Protein AF-A0A3S0F179-F1 (afdb_monomer_lite)

Foldseek 3Di:
DVLLVVLQCQLAPADDPPGGPHGPLVNLCVQLVVCVVPVVRNVVSPLSSLVSVLSNLLSVLLVQLVVCVVVVNNVSSVVSLVVSVVSLVVNVVPDPDDPSNVSSVVSSVVSVVVNVVVVVVD

pLDDT: mean 78.8, std 13.86, range [43.5, 95.81]

Structure (mmCIF, N/CA/C/O backbone):
data_AF-A0A3S0F179-F1
#
_entry.id   AF-A0A3S0F179-F1
#
loop_
_atom_site.group_PDB
_atom_site.id
_atom_site.type_symbol
_atom_site.label_atom_id
_atom_site.label_alt_id
_atom_site.label_comp_id
_atom_site.label_asym_id
_atom_site.label_entity_id
_atom_site.label_seq_id
_atom_site.pdbx_PDB_ins_code
_atom_site.Cartn_x
_atom_site.Cartn_y
_atom_site.Cartn_z
_atom_site.occupancy
_atom_site.B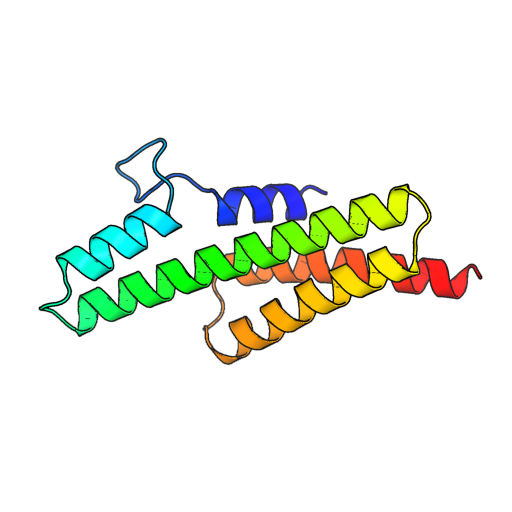_iso_or_equiv
_atom_site.auth_seq_id
_atom_site.auth_comp_id
_atom_site.auth_asym_id
_atom_site.auth_atom_id
_atom_site.pdbx_PDB_model_num
ATOM 1 N N . MET A 1 1 ? 2.968 -2.615 14.155 1.00 66.12 1 MET A N 1
ATOM 2 C CA . MET A 1 1 ? 3.712 -1.399 13.716 1.00 66.12 1 MET A CA 1
ATOM 3 C C . MET A 1 1 ? 4.975 -1.722 12.921 1.00 66.12 1 MET A C 1
ATOM 5 O O . MET A 1 1 ? 5.183 -1.069 11.909 1.00 66.12 1 MET A O 1
ATOM 9 N N . GLN A 1 2 ? 5.784 -2.718 13.311 1.00 77.62 2 GLN A N 1
ATOM 10 C CA . GLN A 1 2 ? 6.991 -3.110 12.561 1.00 77.62 2 GLN A CA 1
ATOM 11 C C . GLN A 1 2 ? 6.695 -3.471 11.090 1.00 77.62 2 GLN A C 1
ATOM 13 O O . GLN A 1 2 ? 7.387 -2.989 10.203 1.00 77.62 2 GLN A O 1
ATOM 18 N N . ASN A 1 3 ? 5.601 -4.194 10.817 1.00 75.12 3 ASN A N 1
ATOM 19 C CA . ASN A 1 3 ? 5.168 -4.523 9.448 1.00 75.12 3 ASN A CA 1
ATOM 20 C C . ASN A 1 3 ? 4.787 -3.288 8.618 1.00 75.12 3 ASN A C 1
ATOM 22 O O . ASN A 1 3 ? 5.080 -3.231 7.432 1.00 75.12 3 ASN A O 1
ATOM 26 N N . LEU A 1 4 ? 4.182 -2.267 9.239 1.00 74.25 4 LEU A N 1
ATOM 27 C CA . LEU A 1 4 ? 3.851 -1.016 8.552 1.00 74.25 4 LEU A CA 1
ATOM 28 C C . LEU A 1 4 ? 5.114 -0.218 8.225 1.00 74.25 4 LEU A C 1
ATOM 30 O O . LEU A 1 4 ? 5.227 0.318 7.134 1.00 74.25 4 LEU A O 1
ATOM 34 N N . GLN A 1 5 ? 6.080 -0.167 9.143 1.00 74.88 5 GLN A N 1
ATOM 35 C CA . GLN A 1 5 ? 7.380 0.449 8.869 1.00 74.88 5 GLN A CA 1
ATOM 36 C C . GLN A 1 5 ? 8.123 -0.286 7.754 1.00 74.88 5 GLN A C 1
ATOM 38 O O . GLN A 1 5 ? 8.708 0.358 6.893 1.00 74.88 5 GLN A O 1
ATOM 43 N N . GLN A 1 6 ? 8.061 -1.618 7.743 1.00 70.44 6 GLN A N 1
ATOM 44 C CA . GLN A 1 6 ? 8.618 -2.436 6.671 1.00 70.44 6 GLN A CA 1
ATOM 45 C C . GLN A 1 6 ? 7.900 -2.213 5.342 1.00 70.44 6 GLN A C 1
ATOM 47 O O . GLN A 1 6 ? 8.583 -2.100 4.339 1.00 70.44 6 GLN A O 1
ATOM 52 N N . LEU A 1 7 ? 6.571 -2.076 5.330 1.00 69.06 7 LEU A N 1
ATOM 53 C CA . LEU A 1 7 ? 5.801 -1.779 4.123 1.00 69.06 7 LEU A CA 1
ATOM 54 C C . LEU A 1 7 ? 6.100 -0.374 3.586 1.00 69.06 7 LEU A C 1
ATOM 56 O O . LEU A 1 7 ? 6.303 -0.203 2.389 1.00 69.06 7 LEU A O 1
ATOM 60 N N . ILE A 1 8 ? 6.175 0.628 4.469 1.00 67.38 8 ILE A N 1
ATOM 61 C CA . ILE A 1 8 ? 6.605 1.986 4.111 1.00 67.38 8 ILE A CA 1
ATOM 62 C C . ILE A 1 8 ? 8.013 1.926 3.525 1.00 67.38 8 ILE A C 1
ATOM 64 O O . ILE A 1 8 ? 8.243 2.468 2.450 1.00 67.38 8 ILE A O 1
ATOM 68 N N . ALA A 1 9 ? 8.935 1.232 4.197 1.00 66.25 9 ALA A N 1
ATOM 69 C CA . ALA A 1 9 ? 10.292 1.048 3.712 1.00 66.25 9 ALA A CA 1
ATOM 70 C C . ALA A 1 9 ? 10.312 0.287 2.387 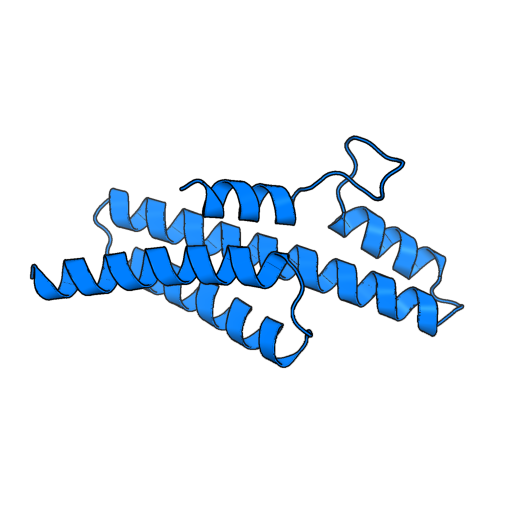1.00 66.25 9 ALA A C 1
ATOM 72 O O . ALA A 1 9 ? 11.047 0.688 1.514 1.00 66.25 9 ALA A O 1
ATOM 73 N N . ALA A 1 10 ? 9.503 -0.746 2.175 1.00 60.81 10 ALA A N 1
ATOM 74 C CA . ALA A 1 10 ? 9.470 -1.503 0.927 1.00 60.81 10 ALA A CA 1
ATOM 75 C C . ALA A 1 10 ? 8.870 -0.696 -0.232 1.00 60.81 10 ALA A C 1
ATOM 77 O O . ALA A 1 10 ? 9.371 -0.784 -1.349 1.00 60.81 10 ALA A O 1
ATOM 78 N N . GLY A 1 11 ? 7.881 0.158 0.045 1.00 55.12 11 GLY A N 1
ATOM 79 C CA . GLY A 1 11 ? 7.420 1.174 -0.896 1.00 55.12 11 GLY A CA 1
ATOM 80 C C . GLY A 1 11 ? 8.510 2.204 -1.211 1.00 55.12 11 GLY A C 1
ATOM 81 O O . GLY A 1 11 ? 8.610 2.637 -2.351 1.00 55.12 11 GLY A O 1
ATOM 82 N N . PHE A 1 12 ? 9.352 2.574 -0.241 1.00 55.62 12 PHE A N 1
ATOM 83 C CA . PHE A 1 12 ? 10.404 3.595 -0.377 1.00 55.62 12 PHE A CA 1
ATOM 84 C C . PHE A 1 12 ? 11.816 3.065 -0.674 1.00 55.62 12 PHE A C 1
ATOM 86 O O . PHE A 1 12 ? 12.730 3.873 -0.838 1.00 55.62 12 PHE A O 1
ATOM 93 N N . ASN A 1 13 ? 12.044 1.750 -0.674 1.00 52.34 13 ASN A N 1
ATOM 94 C CA . ASN A 1 13 ? 13.393 1.234 -0.457 1.00 52.34 13 ASN A CA 1
ATOM 95 C C . ASN A 1 13 ? 14.263 1.608 -1.645 1.00 52.34 13 ASN A C 1
ATOM 97 O O . ASN A 1 13 ? 13.862 1.442 -2.792 1.00 52.34 13 ASN A O 1
ATOM 101 N N . ARG A 1 14 ? 15.419 2.174 -1.291 1.00 50.84 14 ARG A N 1
ATOM 102 C CA . ARG A 1 14 ? 16.434 2.792 -2.143 1.00 50.84 14 ARG A CA 1
ATOM 103 C C . ARG A 1 14 ? 16.604 2.032 -3.459 1.00 50.84 14 ARG A C 1
ATOM 105 O O . ARG A 1 14 ? 16.516 0.803 -3.452 1.00 50.84 14 ARG A O 1
ATOM 112 N N . GLY A 1 15 ? 16.807 2.805 -4.526 1.00 49.50 15 GLY A N 1
ATOM 113 C CA . GLY A 1 15 ? 16.878 2.452 -5.943 1.00 49.50 15 GLY A CA 1
ATOM 114 C C . GLY A 1 15 ? 17.672 1.187 -6.228 1.00 49.50 15 GLY A C 1
ATOM 115 O O . GLY A 1 15 ? 18.297 0.620 -5.335 1.00 49.50 15 GLY A O 1
ATOM 116 N N . HIS A 1 16 ? 17.612 0.725 -7.479 1.00 50.38 16 HIS A N 1
ATOM 117 C CA . HIS A 1 16 ? 18.340 -0.467 -7.929 1.00 50.38 16 HIS A CA 1
ATOM 118 C C . HIS A 1 16 ? 19.747 -0.496 -7.325 1.00 50.38 16 HIS A C 1
ATOM 120 O O . HIS A 1 16 ? 20.353 0.573 -7.247 1.00 50.38 16 HIS A O 1
ATOM 126 N N . ASP A 1 17 ? 20.194 -1.682 -6.892 1.00 52.97 17 ASP A N 1
ATOM 127 C CA . ASP A 1 17 ? 21.246 -1.976 -5.894 1.00 52.97 17 ASP A CA 1
ATOM 128 C C . ASP A 1 17 ? 22.537 -1.111 -5.920 1.00 52.97 17 ASP A C 1
ATOM 130 O O . ASP A 1 17 ? 23.257 -1.059 -4.924 1.00 52.97 17 ASP A O 1
ATOM 134 N N . ASP A 1 18 ? 22.766 -0.349 -6.990 1.00 51.72 18 ASP A N 1
ATOM 135 C CA . ASP A 1 18 ? 23.883 0.566 -7.232 1.00 51.72 18 ASP A CA 1
ATOM 136 C C . ASP A 1 18 ? 23.597 2.069 -6.989 1.00 51.72 18 ASP A C 1
ATOM 138 O O . ASP A 1 18 ? 24.506 2.890 -7.113 1.00 51.72 18 ASP A O 1
ATOM 142 N N . THR A 1 19 ? 22.373 2.483 -6.625 1.00 52.28 19 THR A N 1
ATOM 143 C CA . THR A 1 19 ? 22.035 3.912 -6.392 1.00 52.28 19 THR A CA 1
ATOM 144 C C . THR A 1 19 ? 21.423 4.179 -5.011 1.00 52.28 19 THR A C 1
ATOM 146 O O . THR A 1 19 ? 20.208 4.369 -4.856 1.00 52.28 19 THR A O 1
ATOM 149 N N . PRO A 1 20 ? 22.260 4.251 -3.957 1.00 43.75 20 PRO A N 1
ATOM 150 C CA . PRO A 1 20 ? 21.815 4.645 -2.628 1.00 43.75 20 PRO A CA 1
ATOM 151 C C . PRO A 1 20 ? 21.137 6.023 -2.662 1.00 43.75 20 PRO A C 1
ATOM 153 O O . PRO A 1 20 ? 21.773 7.035 -2.931 1.00 43.75 20 PRO A O 1
ATOM 156 N N . GLY A 1 21 ? 19.837 6.063 -2.358 1.00 52.69 21 GLY A N 1
ATOM 157 C CA . GLY A 1 21 ? 19.063 7.308 -2.268 1.00 52.69 21 GLY A CA 1
ATOM 158 C C . GLY A 1 21 ? 18.107 7.577 -3.431 1.00 52.69 21 GLY A C 1
ATOM 159 O O . GLY A 1 21 ? 17.312 8.506 -3.319 1.00 52.69 21 GLY A O 1
ATOM 160 N N . MET A 1 22 ? 18.119 6.766 -4.494 1.00 60.31 22 MET A N 1
ATOM 161 C CA . MET A 1 22 ? 17.088 6.835 -5.535 1.00 60.31 22 MET A CA 1
ATOM 162 C C . MET A 1 22 ? 15.811 6.111 -5.113 1.00 60.31 22 MET A C 1
ATOM 164 O O . MET A 1 22 ? 15.809 5.273 -4.219 1.00 60.31 22 MET A O 1
ATOM 168 N N . ASP A 1 23 ? 14.701 6.467 -5.732 1.00 73.75 23 ASP A N 1
ATOM 169 C CA . ASP A 1 23 ? 13.387 5.903 -5.469 1.00 73.75 23 ASP A CA 1
ATOM 170 C C . ASP A 1 23 ? 13.153 4.728 -6.438 1.00 73.75 23 ASP A C 1
ATOM 172 O O . ASP A 1 23 ? 13.176 4.939 -7.646 1.00 73.75 23 ASP A O 1
ATOM 176 N N . ARG A 1 24 ? 12.943 3.492 -5.948 1.00 72.56 24 ARG A N 1
ATOM 177 C CA . ARG A 1 24 ? 12.764 2.304 -6.818 1.00 72.56 24 ARG A CA 1
ATOM 178 C C . ARG A 1 24 ? 11.615 2.428 -7.813 1.00 72.56 24 ARG A C 1
ATOM 180 O O . ARG A 1 24 ? 11.734 1.897 -8.911 1.00 72.56 24 ARG A O 1
ATOM 187 N N . THR A 1 25 ? 10.538 3.128 -7.460 1.00 77.56 25 THR A N 1
ATOM 188 C CA . THR A 1 25 ? 9.453 3.411 -8.403 1.00 77.56 25 THR A CA 1
ATOM 189 C C . THR A 1 25 ? 9.957 4.294 -9.536 1.00 77.56 25 THR A C 1
ATOM 191 O O . THR A 1 25 ? 9.738 3.972 -10.699 1.00 77.56 25 THR A O 1
ATOM 194 N N . VAL A 1 26 ? 10.651 5.387 -9.206 1.00 78.38 26 VAL A N 1
ATOM 195 C CA . VAL A 1 26 ? 11.198 6.320 -10.204 1.00 78.38 26 VAL A CA 1
ATOM 196 C C . VAL A 1 26 ? 12.231 5.623 -11.081 1.00 78.38 26 VAL A C 1
ATOM 198 O O . VAL A 1 26 ? 12.116 5.681 -12.299 1.00 78.38 26 VAL A O 1
ATOM 201 N N . SER A 1 27 ? 13.172 4.889 -10.484 1.00 80.44 27 SER A N 1
ATOM 202 C CA . SER A 1 27 ? 14.172 4.135 -11.239 1.00 80.44 27 SER A CA 1
ATOM 203 C C . SER A 1 27 ? 13.511 3.122 -12.171 1.00 80.44 27 SER A C 1
ATOM 205 O O . SER A 1 27 ? 13.826 3.097 -13.353 1.00 80.44 27 SER A O 1
ATOM 207 N N . ALA A 1 28 ? 12.562 2.315 -11.690 1.00 81.75 28 ALA A N 1
ATOM 208 C CA . ALA A 1 28 ? 11.872 1.342 -12.535 1.00 81.75 28 ALA A CA 1
ATOM 209 C C . ALA A 1 28 ? 11.155 2.015 -13.725 1.00 81.75 28 ALA A C 1
ATOM 211 O O . ALA A 1 28 ? 11.251 1.537 -14.852 1.00 81.75 28 ALA A O 1
ATOM 212 N N . LEU A 1 29 ? 10.535 3.184 -13.526 1.00 84.50 29 LEU A N 1
ATOM 213 C CA . LEU A 1 29 ? 9.945 3.962 -14.624 1.00 84.50 29 LEU A CA 1
ATOM 214 C C . LEU A 1 29 ? 10.993 4.493 -15.615 1.00 84.50 29 LEU A C 1
ATOM 216 O O . LEU A 1 29 ? 10.785 4.406 -16.825 1.00 84.50 29 LEU A O 1
ATOM 220 N N . GLU A 1 30 ? 12.117 5.025 -15.129 1.00 85.44 30 GLU A N 1
ATOM 221 C CA . GLU A 1 30 ? 13.221 5.504 -15.971 1.00 85.44 30 GLU A CA 1
ATOM 222 C C . GLU A 1 30 ? 13.805 4.370 -16.824 1.00 85.44 30 GLU A C 1
ATOM 224 O O . GLU A 1 30 ? 14.004 4.538 -18.028 1.00 85.44 30 GLU A O 1
ATOM 229 N N . TRP A 1 31 ? 14.010 3.192 -16.228 1.00 86.50 31 TRP A N 1
ATOM 230 C CA . TRP A 1 31 ? 14.487 1.998 -16.924 1.00 86.50 31 TRP A CA 1
ATOM 231 C C . TRP A 1 31 ? 13.467 1.468 -17.934 1.00 86.50 31 TRP A C 1
ATOM 233 O O . TRP A 1 31 ? 13.854 1.108 -19.049 1.00 86.50 31 TRP A O 1
ATOM 243 N N . ALA A 1 32 ? 12.175 1.469 -17.596 1.00 87.75 32 ALA A N 1
ATOM 244 C CA . ALA A 1 32 ? 11.115 1.108 -18.533 1.00 87.75 32 ALA A CA 1
ATOM 245 C C . ALA A 1 32 ? 11.114 2.036 -19.758 1.00 87.75 32 ALA A C 1
ATOM 247 O O . ALA A 1 32 ? 11.082 1.568 -20.897 1.00 87.75 32 ALA A O 1
ATOM 248 N N . PHE A 1 33 ? 11.225 3.349 -19.534 1.00 87.56 33 PHE A N 1
ATOM 249 C CA . PHE A 1 33 ? 11.265 4.345 -20.604 1.00 87.56 33 PHE A CA 1
ATOM 250 C C . PHE A 1 33 ? 12.526 4.220 -21.467 1.00 87.56 33 PHE A C 1
ATOM 252 O O . PHE A 1 33 ? 12.435 4.204 -22.696 1.00 87.56 33 PHE A O 1
ATOM 259 N N . ALA A 1 34 ? 13.696 4.058 -20.842 1.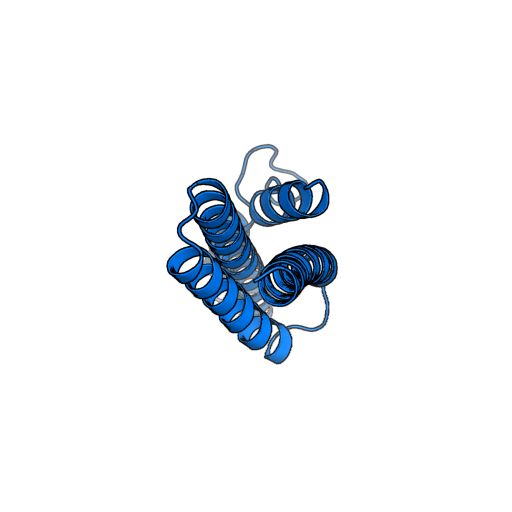00 89.31 34 ALA A N 1
ATOM 260 C CA . ALA A 1 34 ? 14.967 3.869 -21.542 1.00 89.31 34 ALA A CA 1
ATOM 261 C C . ALA A 1 34 ? 14.971 2.618 -22.437 1.00 89.31 34 ALA A C 1
ATOM 263 O O . ALA A 1 34 ? 15.674 2.580 -23.446 1.00 89.31 34 ALA A O 1
ATOM 264 N N . ASN A 1 35 ? 14.161 1.611 -22.098 1.00 88.50 35 ASN A N 1
ATOM 265 C CA . ASN A 1 35 ? 14.060 0.351 -22.826 1.00 88.50 35 ASN A CA 1
ATOM 266 C C . ASN A 1 35 ? 12.796 0.232 -23.684 1.00 88.50 35 ASN A C 1
ATOM 268 O O . ASN A 1 35 ? 12.500 -0.868 -24.132 1.00 88.50 35 ASN A O 1
ATOM 272 N N . ILE A 1 36 ? 12.058 1.311 -23.976 1.00 87.75 36 ILE A N 1
ATOM 273 C CA . ILE A 1 36 ? 10.758 1.217 -24.673 1.00 87.75 36 ILE A CA 1
ATOM 274 C C . ILE A 1 36 ? 10.830 0.553 -26.065 1.00 87.75 36 ILE A C 1
ATOM 276 O O . ILE A 1 36 ? 9.843 -0.003 -26.542 1.00 87.75 36 ILE A O 1
ATOM 280 N N . GLY A 1 37 ? 12.005 0.562 -26.708 1.00 86.81 37 GLY A N 1
ATOM 281 C CA . GLY A 1 37 ? 12.272 -0.169 -27.956 1.00 86.81 37 GLY A CA 1
ATOM 282 C C . GLY A 1 37 ? 12.497 -1.681 -27.787 1.00 86.81 37 GLY A C 1
ATOM 283 O O . GLY A 1 37 ? 12.447 -2.419 -28.767 1.00 86.81 37 GLY A O 1
ATOM 284 N N . ASN A 1 38 ? 12.721 -2.152 -26.558 1.00 89.12 38 ASN A N 1
ATOM 285 C CA . ASN A 1 38 ? 12.794 -3.554 -26.156 1.00 89.12 38 ASN A CA 1
ATOM 286 C C . ASN A 1 38 ? 11.597 -3.871 -25.244 1.00 89.12 38 ASN A C 1
ATOM 288 O O . ASN A 1 38 ? 11.670 -3.767 -24.017 1.00 89.12 38 ASN A O 1
ATOM 292 N N . SER A 1 39 ? 10.483 -4.258 -25.869 1.00 81.81 39 SER A N 1
ATOM 293 C CA . SER A 1 39 ? 9.184 -4.423 -25.207 1.00 81.81 39 SER A CA 1
ATOM 294 C C . SER A 1 39 ? 9.217 -5.373 -24.009 1.00 81.81 39 SER A C 1
ATOM 296 O O . SER A 1 39 ? 8.586 -5.078 -23.001 1.00 81.81 39 SER A O 1
ATOM 298 N N . GLY A 1 40 ? 9.987 -6.465 -24.069 1.00 84.81 40 GLY A N 1
ATOM 299 C CA . GLY A 1 40 ? 10.097 -7.407 -22.952 1.00 84.81 40 GLY A CA 1
ATOM 300 C C . GLY A 1 40 ? 10.718 -6.772 -21.707 1.00 84.81 40 GLY A C 1
ATOM 301 O O . GLY A 1 40 ? 10.160 -6.862 -20.618 1.00 84.81 40 GLY A O 1
ATOM 302 N N . THR A 1 41 ? 11.845 -6.074 -21.869 1.00 84.56 41 THR A N 1
ATOM 303 C CA . THR A 1 41 ? 12.534 -5.406 -20.755 1.00 84.56 41 THR A CA 1
ATOM 304 C C . THR A 1 41 ? 11.736 -4.216 -20.222 1.00 84.56 41 THR A C 1
ATOM 306 O O . THR A 1 41 ? 11.635 -4.046 -19.008 1.00 84.56 41 THR A O 1
ATOM 309 N N . ALA A 1 42 ? 11.133 -3.416 -21.107 1.00 84.62 42 ALA A N 1
ATOM 310 C CA . ALA A 1 42 ? 10.292 -2.293 -20.700 1.00 84.62 42 ALA A CA 1
ATOM 311 C C . ALA A 1 42 ? 9.072 -2.738 -19.880 1.00 84.62 42 ALA A C 1
ATOM 313 O O . ALA A 1 42 ? 8.767 -2.105 -18.871 1.00 84.62 42 ALA A O 1
ATOM 314 N N . CYS A 1 43 ? 8.406 -3.830 -20.278 1.00 83.75 43 CYS A N 1
ATOM 315 C CA . CYS A 1 43 ? 7.265 -4.377 -19.545 1.00 83.75 43 CYS A CA 1
ATOM 316 C C . CYS A 1 43 ? 7.649 -4.819 -18.129 1.00 83.75 43 CYS A C 1
ATOM 318 O O . CYS A 1 43 ? 6.987 -4.403 -17.186 1.00 83.75 43 CYS A O 1
ATOM 320 N N . CYS A 1 44 ? 8.748 -5.562 -17.956 1.00 82.81 44 CYS A N 1
ATOM 321 C CA . CYS A 1 44 ? 9.179 -6.002 -16.625 1.00 82.81 44 CYS A CA 1
ATOM 322 C C . CYS A 1 44 ? 9.413 -4.820 -15.670 1.00 82.81 44 CYS A C 1
ATOM 324 O O . CYS A 1 44 ? 8.924 -4.821 -14.543 1.00 82.81 44 CYS A O 1
ATOM 326 N N . TYR A 1 45 ? 10.118 -3.781 -16.130 1.00 83.12 45 TYR A N 1
ATOM 327 C CA . TYR A 1 45 ? 10.365 -2.599 -15.304 1.00 83.12 45 TYR A CA 1
ATOM 328 C C . TYR A 1 45 ? 9.092 -1.781 -15.034 1.00 83.12 45 TYR A C 1
ATOM 330 O O . TYR A 1 45 ? 8.944 -1.208 -13.955 1.00 83.12 45 TYR A O 1
ATOM 338 N N . ALA A 1 46 ? 8.155 -1.732 -15.984 1.00 82.88 46 ALA A N 1
ATOM 339 C CA . ALA A 1 46 ? 6.865 -1.081 -15.776 1.00 82.88 46 ALA A CA 1
ATOM 340 C C . ALA A 1 46 ? 6.002 -1.825 -14.739 1.00 82.88 46 ALA A C 1
ATOM 342 O O . ALA A 1 46 ? 5.379 -1.177 -13.895 1.00 82.88 46 ALA A O 1
ATOM 343 N N . ASP A 1 47 ? 6.008 -3.159 -14.758 1.00 83.19 47 ASP A N 1
ATOM 344 C CA . ASP A 1 47 ? 5.297 -3.993 -13.783 1.00 83.19 47 ASP A CA 1
ATOM 345 C C . ASP A 1 47 ? 5.891 -3.836 -12.374 1.00 83.19 47 ASP A C 1
ATOM 347 O O . ASP A 1 47 ? 5.152 -3.652 -11.402 1.00 83.19 47 ASP A O 1
ATOM 351 N N . ASP A 1 48 ? 7.223 -3.792 -12.257 1.00 78.94 48 ASP A N 1
ATOM 352 C CA . ASP A 1 48 ? 7.902 -3.491 -10.992 1.00 78.94 48 ASP A CA 1
ATOM 353 C C . ASP A 1 48 ? 7.498 -2.109 -10.454 1.00 78.94 48 ASP A C 1
ATOM 355 O O . ASP A 1 48 ? 7.143 -1.960 -9.279 1.00 78.94 48 ASP A O 1
ATOM 359 N N . ALA A 1 49 ? 7.505 -1.084 -11.315 1.00 80.88 49 ALA A N 1
ATOM 360 C CA . ALA A 1 49 ? 7.089 0.267 -10.948 1.00 80.88 49 ALA A CA 1
ATOM 361 C C . ALA A 1 49 ? 5.643 0.307 -10.432 1.00 80.88 49 ALA A C 1
ATOM 363 O O . ALA A 1 49 ? 5.369 0.967 -9.422 1.00 80.88 49 ALA A O 1
ATOM 364 N N . ALA A 1 50 ? 4.734 -0.409 -11.100 1.00 82.50 50 ALA A N 1
ATOM 365 C CA . ALA A 1 50 ? 3.342 -0.527 -10.687 1.00 82.50 50 ALA A CA 1
ATOM 366 C C . ALA A 1 50 ? 3.225 -1.165 -9.293 1.00 82.50 50 ALA A C 1
ATOM 368 O O . ALA A 1 50 ? 2.591 -0.580 -8.412 1.00 82.50 50 ALA A O 1
ATOM 369 N N . GLY A 1 51 ? 3.924 -2.276 -9.044 1.00 78.00 51 GLY A N 1
ATOM 370 C CA . GLY A 1 51 ? 3.925 -2.937 -7.735 1.00 78.00 51 GLY A CA 1
ATOM 371 C C . GLY A 1 51 ? 4.441 -2.039 -6.603 1.00 78.00 51 GLY A C 1
ATOM 372 O O . GLY A 1 51 ? 3.869 -2.006 -5.507 1.00 78.00 51 GLY A O 1
ATOM 373 N N . TYR A 1 52 ? 5.482 -1.235 -6.855 1.00 78.00 52 TYR A N 1
ATOM 374 C CA . TYR A 1 52 ? 5.957 -0.264 -5.863 1.00 78.00 52 TYR A CA 1
ATOM 375 C C . TYR A 1 52 ? 4.932 0.848 -5.580 1.00 78.00 52 TYR A C 1
ATOM 377 O O . TYR A 1 52 ? 4.759 1.241 -4.420 1.00 78.00 52 TYR A O 1
ATOM 385 N N . LEU A 1 53 ? 4.239 1.356 -6.607 1.00 80.62 53 LEU A N 1
ATOM 386 C CA . LEU A 1 53 ? 3.184 2.366 -6.445 1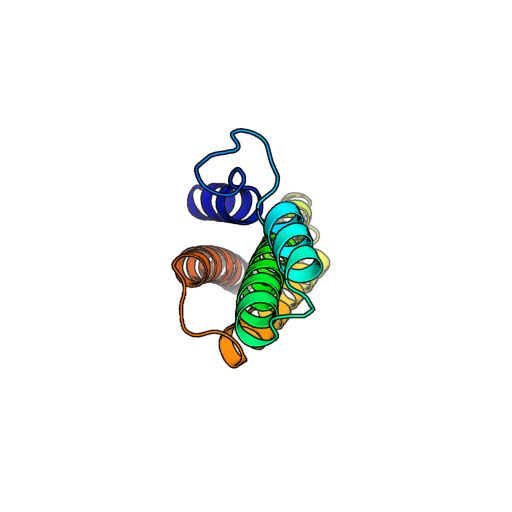.00 80.62 53 LEU A CA 1
ATOM 387 C C . LEU A 1 53 ? 2.006 1.836 -5.628 1.00 80.62 53 LEU A C 1
ATOM 389 O O . LEU A 1 53 ? 1.522 2.524 -4.727 1.00 80.62 53 LEU A O 1
ATOM 393 N N . GLU A 1 54 ? 1.571 0.612 -5.909 1.00 82.06 54 GLU A N 1
ATOM 394 C CA . GLU A 1 54 ? 0.479 -0.042 -5.190 1.00 82.06 54 GLU A CA 1
ATOM 395 C C . GLU A 1 54 ? 0.806 -0.172 -3.699 1.00 82.06 54 GLU A C 1
ATOM 397 O O . GLU A 1 54 ? 0.017 0.255 -2.853 1.00 82.06 54 GLU A O 1
ATOM 402 N N . ALA A 1 55 ? 2.006 -0.641 -3.348 1.00 78.06 55 ALA A N 1
ATOM 403 C CA . ALA A 1 55 ? 2.415 -0.737 -1.948 1.00 78.06 55 ALA A CA 1
ATOM 404 C C . ALA A 1 55 ? 2.469 0.615 -1.229 1.00 78.06 55 ALA A C 1
ATOM 406 O O . ALA A 1 55 ? 2.060 0.709 -0.067 1.00 78.06 55 ALA A O 1
ATOM 407 N N . ARG A 1 56 ? 2.921 1.681 -1.903 1.00 81.06 56 ARG A N 1
ATOM 408 C CA . ARG A 1 56 ? 2.884 3.044 -1.342 1.00 81.06 56 ARG A CA 1
ATOM 409 C C . ARG A 1 56 ? 1.463 3.503 -1.074 1.00 81.06 56 ARG A C 1
ATOM 411 O O . ARG A 1 56 ? 1.196 4.073 -0.017 1.00 81.06 56 ARG A O 1
ATOM 418 N N . LEU A 1 57 ? 0.558 3.252 -2.015 1.00 86.38 57 LEU A N 1
ATOM 419 C CA . LEU A 1 57 ? -0.838 3.645 -1.895 1.00 86.38 57 LEU A CA 1
ATOM 420 C C . LEU A 1 57 ? -1.520 2.904 -0.735 1.00 86.38 57 LEU A C 1
ATOM 422 O O . LEU A 1 57 ? -2.194 3.524 0.090 1.00 86.38 57 LEU A O 1
ATOM 426 N N . ILE A 1 58 ? -1.267 1.601 -0.610 1.00 86.56 58 ILE A N 1
ATOM 427 C CA . ILE A 1 58 ? -1.744 0.774 0.504 1.00 86.56 58 ILE A CA 1
ATOM 428 C C . ILE A 1 58 ? -1.198 1.296 1.838 1.00 86.56 58 ILE A C 1
ATOM 430 O O . ILE A 1 58 ? -1.965 1.489 2.784 1.00 86.56 58 ILE A O 1
ATOM 434 N N . ALA A 1 59 ? 0.107 1.580 1.922 1.00 85.38 59 ALA A N 1
ATOM 435 C CA . ALA A 1 59 ? 0.726 2.132 3.125 1.00 85.38 59 ALA A CA 1
ATOM 436 C C . ALA A 1 59 ? 0.109 3.484 3.517 1.00 85.38 59 ALA A C 1
ATOM 438 O O . ALA A 1 59 ? -0.192 3.706 4.691 1.00 85.38 59 ALA A O 1
ATOM 439 N N . ALA A 1 60 ? -0.128 4.370 2.546 1.00 88.62 60 ALA A N 1
ATOM 440 C CA . ALA A 1 60 ? -0.751 5.667 2.782 1.00 88.62 60 ALA A CA 1
ATOM 441 C C . ALA A 1 60 ? -2.157 5.516 3.381 1.00 88.62 60 ALA A C 1
ATOM 443 O O . ALA A 1 60 ? -2.456 6.116 4.417 1.00 88.62 60 ALA A O 1
ATOM 444 N N . TYR A 1 61 ? -2.999 4.662 2.795 1.00 93.81 61 TYR A N 1
ATOM 445 C CA . TYR A 1 61 ? -4.335 4.396 3.327 1.00 93.81 61 TYR A CA 1
ATOM 446 C C . TYR A 1 61 ? -4.302 3.721 4.705 1.00 93.81 61 TYR A C 1
ATOM 448 O O . TYR A 1 61 ? -5.096 4.075 5.580 1.00 93.81 61 TYR A O 1
ATOM 456 N N . ALA A 1 62 ? -3.357 2.812 4.950 1.00 89.69 62 ALA A N 1
ATOM 457 C CA . ALA A 1 62 ? -3.161 2.199 6.262 1.00 89.69 62 ALA A CA 1
ATOM 458 C C . ALA A 1 62 ? -2.777 3.235 7.337 1.00 89.69 62 ALA A C 1
ATOM 460 O O . ALA A 1 62 ? -3.330 3.222 8.438 1.00 89.69 62 ALA A O 1
ATOM 461 N N . ILE A 1 63 ? -1.880 4.175 7.019 1.00 90.38 63 ILE A N 1
ATOM 462 C CA . ILE A 1 63 ? -1.505 5.271 7.924 1.00 90.38 63 ILE A CA 1
ATOM 463 C C . ILE A 1 63 ? -2.708 6.177 8.201 1.00 90.38 63 ILE A C 1
ATOM 465 O O . ILE A 1 63 ? -2.967 6.503 9.361 1.00 90.38 63 ILE A O 1
ATOM 469 N N . GLN A 1 64 ? -3.468 6.559 7.170 1.00 92.88 64 GLN A N 1
ATOM 470 C CA . GLN A 1 64 ? -4.671 7.378 7.346 1.00 92.88 64 GLN A CA 1
ATOM 471 C C . GLN A 1 64 ? -5.727 6.662 8.200 1.00 92.88 64 GLN A C 1
ATOM 473 O O . GLN A 1 64 ? -6.331 7.286 9.072 1.00 92.88 64 GLN A O 1
ATOM 478 N N . SER A 1 65 ? -5.912 5.352 8.003 1.00 93.69 65 SER A N 1
ATOM 479 C CA . SER A 1 65 ? -6.783 4.515 8.834 1.00 93.69 65 SER A CA 1
ATOM 480 C C . SER A 1 65 ? -6.387 4.595 10.311 1.00 93.69 65 SER A C 1
ATOM 482 O O . SER A 1 65 ? -7.209 4.939 11.163 1.00 93.69 65 SER A O 1
ATOM 484 N N . LEU A 1 66 ? -5.104 4.378 10.617 1.00 90.69 66 LEU A N 1
ATOM 485 C CA . LEU A 1 66 ? -4.582 4.460 11.983 1.00 90.69 66 LEU A CA 1
ATOM 486 C C . LEU A 1 66 ? -4.723 5.862 12.583 1.00 90.69 66 LEU A C 1
ATOM 488 O O . LEU A 1 66 ? -5.062 5.990 13.760 1.00 90.69 66 LEU A O 1
ATOM 492 N N . ALA A 1 67 ? -4.470 6.909 11.795 1.00 92.19 67 ALA A N 1
ATOM 493 C CA . ALA A 1 67 ? -4.604 8.291 12.239 1.00 92.19 67 ALA A CA 1
ATOM 494 C C . ALA A 1 67 ? -6.056 8.614 12.624 1.00 92.19 67 ALA A C 1
ATOM 496 O O . ALA A 1 67 ? -6.300 9.122 13.719 1.00 92.19 67 ALA A O 1
ATOM 497 N N . HIS A 1 68 ? -7.025 8.245 11.781 1.00 93.19 68 HIS A N 1
ATOM 498 C CA . HIS A 1 68 ? -8.445 8.422 12.084 1.00 93.19 68 HIS A CA 1
ATOM 499 C C . HIS A 1 68 ? -8.901 7.573 13.274 1.00 93.19 68 HIS A C 1
ATOM 501 O O . HIS A 1 68 ? -9.612 8.082 14.138 1.00 93.19 68 HIS A O 1
ATOM 507 N N . HIS A 1 69 ? -8.434 6.325 13.379 1.00 90.56 69 HIS A N 1
ATOM 508 C CA . HIS A 1 69 ? -8.740 5.457 14.517 1.00 90.56 69 HIS A CA 1
ATOM 509 C C . HIS A 1 69 ? -8.255 6.081 15.832 1.00 90.56 69 HIS A C 1
ATOM 511 O O . HIS A 1 69 ? -8.987 6.109 16.819 1.00 90.56 69 HIS A O 1
ATOM 517 N N . ARG A 1 70 ? -7.030 6.626 15.852 1.00 89.69 70 ARG A N 1
ATOM 518 C CA . ARG A 1 70 ? -6.477 7.334 17.020 1.00 89.69 70 ARG A CA 1
ATOM 519 C C . ARG A 1 70 ? -7.217 8.632 17.337 1.00 89.69 70 ARG A C 1
ATOM 521 O O . ARG A 1 70 ? -7.319 8.981 18.506 1.00 89.69 70 ARG A O 1
ATOM 528 N N . ALA A 1 71 ? -7.741 9.316 16.324 1.00 93.19 71 ALA A N 1
ATOM 529 C CA . ALA A 1 71 ? -8.581 10.499 16.494 1.00 93.19 71 ALA A CA 1
ATOM 530 C C . ALA A 1 71 ? -10.028 10.168 16.922 1.00 93.19 71 ALA A C 1
ATOM 532 O O . ALA A 1 71 ? -10.809 11.082 17.168 1.00 93.19 71 ALA A O 1
ATOM 533 N N . GLY A 1 72 ? -10.402 8.884 17.000 1.00 91.56 72 GLY A N 1
ATOM 534 C CA . GLY A 1 72 ? -11.751 8.436 17.359 1.00 91.56 72 GLY A CA 1
ATOM 535 C C . GLY A 1 72 ? -12.757 8.425 16.201 1.00 91.56 72 GLY A C 1
ATOM 536 O O . GLY A 1 72 ? -13.890 7.990 16.391 1.00 91.56 72 GLY A O 1
ATOM 537 N N . ASP A 1 73 ? -12.359 8.835 14.993 1.00 94.62 73 ASP A N 1
ATOM 538 C CA . ASP A 1 73 ? -13.210 8.822 13.796 1.00 94.62 73 ASP A CA 1
ATOM 539 C C . ASP A 1 73 ? -13.202 7.427 13.149 1.00 94.62 73 ASP A C 1
ATOM 541 O O . ASP A 1 73 ? -12.520 7.157 12.156 1.00 94.62 73 ASP A O 1
ATOM 545 N N . MET A 1 74 ? -13.944 6.504 13.763 1.00 91.62 74 MET A N 1
ATOM 546 C CA . MET A 1 74 ? -13.970 5.093 13.361 1.00 91.62 74 MET A CA 1
ATOM 547 C C . MET A 1 74 ? -14.538 4.880 11.958 1.00 91.62 74 MET A C 1
ATOM 549 O O . MET A 1 74 ? -14.084 3.987 11.242 1.00 91.62 74 MET A O 1
ATOM 553 N N . GLN A 1 75 ? -15.492 5.714 11.536 1.00 93.12 75 GLN A N 1
ATOM 554 C CA . GLN A 1 75 ? -16.070 5.623 10.200 1.00 93.12 75 GLN A CA 1
ATOM 555 C C . GLN A 1 75 ? -15.017 5.943 9.138 1.00 93.12 75 GLN A C 1
ATOM 557 O O . GLN A 1 75 ? -14.830 5.154 8.208 1.00 93.12 75 GLN A O 1
ATOM 562 N N . LYS A 1 76 ? -14.279 7.052 9.289 1.00 93.81 76 LYS A N 1
ATOM 563 C CA . LYS A 1 76 ? -13.199 7.377 8.350 1.00 93.81 76 LYS A CA 1
ATOM 564 C C . LYS A 1 76 ? -12.060 6.373 8.427 1.00 93.81 76 LYS A C 1
ATOM 566 O O . LYS A 1 76 ? -11.530 6.001 7.385 1.00 93.81 76 LYS A O 1
ATOM 571 N N . ALA A 1 77 ? -11.713 5.891 9.620 1.00 92.25 77 ALA A N 1
ATOM 572 C CA . ALA A 1 77 ? -10.691 4.860 9.775 1.00 92.25 77 ALA A CA 1
ATOM 573 C C . ALA A 1 77 ? -11.024 3.613 8.941 1.00 92.25 77 ALA A C 1
ATOM 575 O O . ALA A 1 77 ? -10.218 3.170 8.119 1.00 92.25 77 ALA A O 1
ATOM 576 N N . PHE A 1 78 ? -12.252 3.107 9.079 1.00 93.81 78 PHE A N 1
ATOM 577 C CA . PHE A 1 78 ? -12.715 1.937 8.340 1.00 93.81 78 PHE A CA 1
ATOM 578 C C . PHE A 1 78 ? -12.802 2.190 6.827 1.00 93.81 78 PHE A C 1
ATOM 580 O O . PHE A 1 78 ? -12.473 1.308 6.036 1.00 93.81 78 PHE A O 1
ATOM 587 N N . GLN A 1 79 ? -13.181 3.399 6.401 1.00 95.81 79 GLN A N 1
ATOM 588 C CA . GLN A 1 79 ? -13.164 3.777 4.983 1.00 95.81 79 GLN A CA 1
ATOM 589 C C . GLN A 1 79 ? -11.756 3.716 4.381 1.00 95.81 79 GLN A C 1
ATOM 591 O O . GLN A 1 79 ? -11.594 3.188 3.282 1.00 95.81 79 GLN A O 1
ATOM 596 N N . GLN A 1 80 ? -10.729 4.224 5.074 1.00 95.75 80 GLN A N 1
ATOM 597 C CA . GLN A 1 80 ? -9.361 4.156 4.541 1.00 95.75 80 GLN A CA 1
ATOM 598 C C . GLN A 1 80 ? -8.828 2.722 4.538 1.00 95.75 80 GLN A C 1
ATOM 600 O O . GLN A 1 80 ? -8.186 2.314 3.576 1.00 95.75 80 GLN A O 1
ATOM 605 N N . TYR A 1 81 ? -9.151 1.922 5.557 1.00 94.00 81 TYR A N 1
ATOM 606 C CA . TYR A 1 81 ? -8.832 0.494 5.548 1.00 94.00 81 TYR A CA 1
ATOM 607 C C . TYR A 1 81 ? -9.435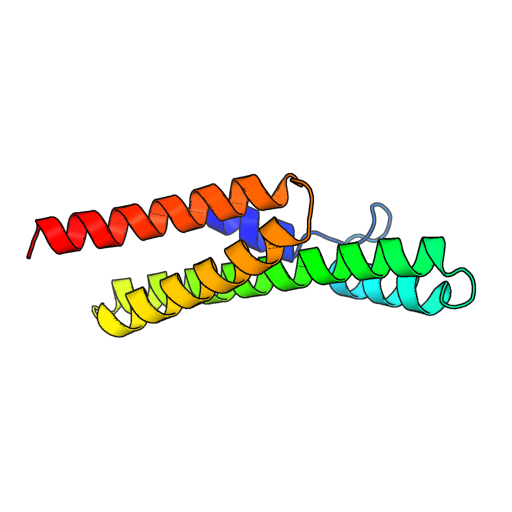 -0.239 4.341 1.00 94.00 81 TYR A C 1
ATOM 609 O O . TYR A 1 81 ? -8.727 -0.985 3.668 1.00 94.00 81 TYR A O 1
ATOM 617 N N . GLN A 1 82 ? -10.705 0.015 4.014 1.00 95.06 82 GLN A N 1
ATOM 618 C CA . GLN A 1 82 ? -11.340 -0.578 2.834 1.00 95.06 82 GLN A CA 1
ATOM 619 C C . GLN A 1 82 ? -10.653 -0.166 1.529 1.00 95.06 82 GLN A C 1
ATOM 621 O O . GLN A 1 82 ? -10.475 -1.007 0.654 1.00 95.06 82 GLN A O 1
ATOM 626 N N . LYS A 1 83 ? -10.210 1.092 1.404 1.00 94.62 83 LYS A N 1
ATOM 627 C CA . LYS A 1 83 ? -9.424 1.522 0.236 1.00 94.62 83 LYS A CA 1
ATOM 628 C C . LYS A 1 83 ? -8.091 0.786 0.141 1.00 94.62 83 LYS A C 1
ATOM 630 O O . LYS A 1 83 ? -7.737 0.336 -0.941 1.00 94.62 83 LYS A O 1
ATOM 635 N N . ALA A 1 84 ? -7.379 0.630 1.259 1.00 90.94 84 ALA A N 1
ATOM 636 C CA . ALA A 1 84 ? -6.127 -0.126 1.297 1.00 90.94 84 ALA A CA 1
ATOM 637 C C . ALA A 1 84 ? -6.336 -1.575 0.826 1.00 90.94 84 ALA A C 1
ATOM 639 O O . ALA A 1 84 ? -5.551 -2.089 0.034 1.00 90.94 84 ALA A O 1
ATOM 640 N N . ARG A 1 85 ? -7.427 -2.207 1.273 1.00 90.62 85 ARG A N 1
ATOM 641 C CA . ARG A 1 85 ? -7.785 -3.573 0.887 1.00 90.62 85 ARG A CA 1
ATOM 642 C C . ARG A 1 85 ? -8.175 -3.689 -0.585 1.00 90.62 85 ARG A C 1
ATOM 644 O O . ARG A 1 85 ? -7.659 -4.562 -1.259 1.00 90.62 85 ARG A O 1
ATOM 651 N N . ALA A 1 86 ? -8.978 -2.765 -1.108 1.00 90.81 86 ALA A N 1
ATOM 652 C CA . ALA A 1 86 ? -9.359 -2.766 -2.520 1.00 90.81 86 ALA A CA 1
ATOM 653 C C . ALA A 1 86 ? -8.146 -2.650 -3.462 1.00 90.81 86 ALA A C 1
ATOM 655 O O . ALA A 1 86 ? -8.098 -3.322 -4.487 1.00 90.81 86 ALA A O 1
ATOM 656 N N . VAL A 1 87 ? -7.153 -1.822 -3.111 1.00 88.38 87 VAL A N 1
ATOM 657 C CA . VAL A 1 87 ? -5.898 -1.734 -3.880 1.00 88.38 87 VAL A CA 1
ATOM 658 C C . VAL A 1 87 ? -5.122 -3.049 -3.804 1.00 88.38 87 VAL A C 1
ATOM 660 O O . VAL A 1 87 ? -4.610 -3.508 -4.818 1.00 88.38 87 VAL A O 1
ATOM 663 N N . TYR A 1 88 ? -5.056 -3.669 -2.625 1.00 85.56 88 TYR A N 1
ATOM 664 C CA . TYR A 1 88 ? -4.370 -4.946 -2.447 1.00 85.56 88 TYR A CA 1
ATOM 665 C C . TYR A 1 88 ? -5.027 -6.097 -3.222 1.00 85.56 88 TYR A C 1
ATOM 667 O O . TYR A 1 88 ? -4.323 -6.864 -3.878 1.00 85.56 88 TYR A O 1
ATOM 675 N N . ASP A 1 89 ? -6.357 -6.182 -3.207 1.00 85.38 89 ASP A N 1
ATOM 676 C CA . ASP A 1 89 ? -7.109 -7.197 -3.950 1.00 85.38 89 ASP A CA 1
ATOM 677 C C . ASP A 1 89 ? -6.858 -7.036 -5.468 1.00 85.38 89 ASP A C 1
ATOM 679 O O . ASP A 1 89 ? -6.530 -7.994 -6.162 1.00 85.38 89 ASP A O 1
ATOM 683 N N . LEU A 1 90 ? -6.869 -5.794 -5.976 1.00 81.25 90 LEU A N 1
ATOM 684 C CA . LEU A 1 90 ? -6.534 -5.493 -7.378 1.00 81.25 90 LEU A CA 1
ATOM 685 C C . LEU A 1 90 ? -5.082 -5.835 -7.757 1.00 81.25 90 LEU A C 1
ATOM 687 O O . LEU A 1 90 ? -4.821 -6.170 -8.913 1.00 81.25 90 LEU A O 1
ATOM 691 N N . ALA A 1 91 ? -4.145 -5.704 -6.817 1.00 75.19 91 ALA A N 1
ATOM 692 C CA . ALA A 1 91 ? -2.721 -5.968 -7.025 1.00 75.19 91 ALA A CA 1
ATOM 693 C C . ALA A 1 91 ? -2.402 -7.473 -7.017 1.00 75.19 91 ALA A C 1
ATOM 695 O O . ALA A 1 91 ? -1.601 -7.958 -7.821 1.00 75.19 91 ALA A O 1
ATOM 696 N N . THR A 1 92 ? -3.042 -8.227 -6.120 1.00 67.38 92 THR A N 1
ATOM 697 C CA . THR A 1 92 ? -2.870 -9.685 -5.986 1.00 67.38 92 THR A CA 1
ATOM 698 C C . THR A 1 92 ? -3.512 -10.470 -7.120 1.00 67.38 92 THR A C 1
ATOM 700 O O . THR A 1 92 ? -2.953 -11.483 -7.534 1.00 67.38 92 THR A O 1
ATOM 703 N N . ASP A 1 93 ? -4.599 -9.959 -7.700 1.00 58.19 93 ASP A N 1
ATOM 704 C CA . ASP A 1 93 ? -5.171 -10.496 -8.940 1.00 58.19 93 ASP A CA 1
ATOM 705 C C . ASP A 1 93 ? -4.216 -10.361 -10.144 1.00 58.19 93 ASP A C 1
ATOM 707 O O . ASP A 1 93 ? -4.368 -11.067 -11.143 1.00 58.19 93 ASP A O 1
ATOM 711 N N . LYS A 1 94 ? -3.223 -9.461 -10.066 1.00 55.31 94 LYS A N 1
ATOM 712 C CA . LYS A 1 94 ? -2.313 -9.129 -11.175 1.0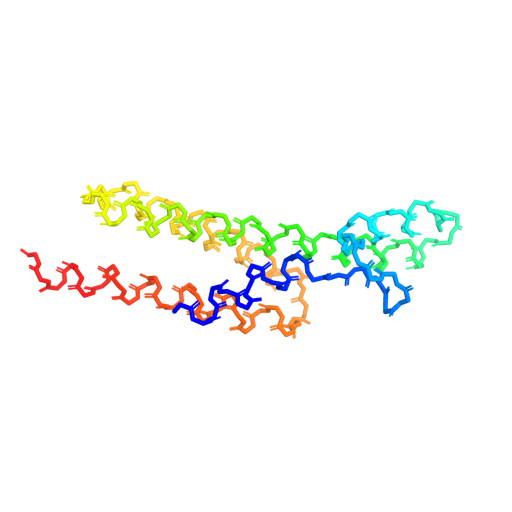0 55.31 94 LYS A CA 1
ATOM 713 C C . LYS A 1 94 ? -0.879 -9.618 -11.000 1.00 55.31 94 LYS A C 1
ATOM 715 O O . LYS A 1 94 ? -0.183 -9.766 -12.000 1.00 55.31 94 LYS A O 1
ATOM 720 N N . SER A 1 95 ? -0.412 -9.853 -9.773 1.00 52.62 95 SER A N 1
ATOM 721 C CA . SER A 1 95 ? 1.005 -10.113 -9.499 1.00 52.62 95 SER A CA 1
ATOM 722 C C . SER A 1 95 ? 1.222 -11.339 -8.610 1.00 52.62 95 SER A C 1
ATOM 724 O O . SER A 1 95 ? 0.684 -11.473 -7.511 1.00 52.62 95 SER A O 1
ATOM 726 N N . SER A 1 96 ? 2.063 -12.261 -9.082 1.00 43.50 96 SER A N 1
ATOM 727 C CA . SER A 1 96 ? 2.476 -13.451 -8.342 1.00 43.50 96 SER A CA 1
ATOM 728 C C . SER A 1 96 ? 3.446 -13.091 -7.206 1.00 43.50 96 SER A C 1
ATOM 730 O O . SER A 1 96 ? 4.662 -13.159 -7.363 1.00 43.50 96 SER A O 1
ATOM 732 N N . GLY A 1 97 ? 2.903 -12.733 -6.041 1.00 48.47 97 GLY A N 1
ATOM 733 C CA . GLY A 1 97 ? 3.442 -13.146 -4.738 1.00 48.47 97 GLY A CA 1
ATOM 734 C C . GLY A 1 97 ? 4.858 -12.692 -4.356 1.00 48.47 97 GLY A C 1
ATOM 735 O O . GLY A 1 97 ? 5.628 -13.486 -3.813 1.00 48.47 97 GLY A O 1
ATOM 736 N N . GLY A 1 98 ? 5.210 -11.425 -4.575 1.00 50.81 98 GLY A N 1
ATOM 737 C CA . GLY A 1 98 ? 6.459 -10.855 -4.056 1.00 50.81 98 GLY A CA 1
ATOM 738 C C . GLY A 1 98 ? 6.483 -10.711 -2.522 1.00 50.81 98 GLY A C 1
ATOM 739 O O . GLY A 1 98 ? 5.445 -10.682 -1.859 1.00 50.81 98 GLY A O 1
ATOM 740 N N . ALA A 1 99 ? 7.680 -10.540 -1.942 1.00 55.34 99 ALA A N 1
ATOM 741 C CA . ALA A 1 99 ? 7.897 -10.289 -0.504 1.00 55.34 99 ALA A CA 1
ATOM 742 C C . ALA A 1 99 ? 7.085 -9.096 0.055 1.00 55.34 99 ALA A C 1
ATOM 744 O O . ALA A 1 99 ? 6.784 -9.048 1.249 1.00 55.34 99 ALA A O 1
ATOM 745 N N . LEU A 1 100 ? 6.694 -8.175 -0.830 1.00 65.00 100 LEU A N 1
ATOM 746 C CA . LEU A 1 100 ? 5.818 -7.036 -0.571 1.00 65.00 100 LEU A CA 1
ATOM 747 C C . LEU A 1 100 ? 4.401 -7.468 -0.152 1.00 65.00 100 LEU A C 1
ATOM 749 O O . LEU A 1 100 ? 3.836 -6.876 0.766 1.00 65.00 100 LEU A O 1
ATOM 753 N N . SER A 1 101 ? 3.868 -8.553 -0.732 1.00 70.38 101 SER A N 1
ATOM 754 C CA . SER A 1 101 ? 2.537 -9.083 -0.397 1.00 70.38 101 SER A CA 1
ATOM 755 C C . SER A 1 101 ? 2.447 -9.471 1.072 1.00 70.38 101 SER A C 1
ATOM 757 O O . SER A 1 101 ? 1.531 -9.041 1.756 1.00 70.38 101 SER A O 1
ATOM 759 N N . LYS A 1 102 ? 3.446 -10.191 1.604 1.00 75.62 102 LYS A N 1
ATOM 760 C CA . LYS A 1 102 ? 3.432 -10.640 3.008 1.00 75.62 102 LYS A CA 1
ATOM 761 C C . LYS A 1 102 ? 3.396 -9.474 3.999 1.00 75.62 102 LYS A C 1
ATOM 763 O O . LYS A 1 102 ? 2.791 -9.579 5.064 1.00 75.62 102 LYS A O 1
ATOM 768 N N . GLN A 1 103 ? 4.065 -8.370 3.667 1.00 75.38 103 GLN A N 1
ATOM 769 C CA . GLN A 1 103 ? 4.067 -7.170 4.505 1.00 75.38 103 GLN A CA 1
ATOM 770 C C . GLN A 1 103 ? 2.722 -6.448 4.437 1.00 75.38 103 GLN A C 1
ATOM 772 O O . GLN A 1 103 ? 2.209 -6.029 5.476 1.00 75.38 103 GLN A O 1
ATOM 777 N N . VAL A 1 104 ? 2.132 -6.346 3.243 1.00 79.19 104 VAL A N 1
ATOM 778 C CA . VAL A 1 104 ? 0.779 -5.809 3.073 1.00 79.19 104 VAL A CA 1
ATOM 779 C C . VAL A 1 104 ? -0.247 -6.654 3.828 1.00 79.19 104 VAL A C 1
ATOM 781 O O . VAL A 1 104 ? -1.005 -6.103 4.626 1.00 79.19 104 VAL A O 1
ATOM 784 N N . ASP A 1 105 ? -0.225 -7.974 3.646 1.00 84.38 105 ASP A N 1
ATOM 785 C CA . ASP A 1 105 ? -1.108 -8.934 4.313 1.00 84.38 105 ASP A CA 1
ATOM 786 C C . ASP A 1 105 ? -1.097 -8.753 5.826 1.00 84.38 105 ASP A C 1
ATOM 788 O O . ASP A 1 105 ? -2.146 -8.672 6.472 1.00 84.38 105 ASP A O 1
ATOM 792 N N . ALA A 1 106 ? 0.099 -8.641 6.405 1.00 85.69 106 ALA A N 1
ATOM 793 C CA . ALA A 1 106 ? 0.257 -8.440 7.834 1.00 85.69 106 ALA A CA 1
ATOM 794 C C . ALA A 1 106 ? -0.339 -7.098 8.295 1.00 85.69 106 ALA A C 1
ATOM 796 O O . ALA A 1 106 ? -1.028 -7.051 9.314 1.00 85.69 106 ALA A O 1
ATOM 797 N N . VAL A 1 107 ? -0.126 -6.012 7.540 1.00 86.00 107 VAL A N 1
ATOM 798 C CA . VAL A 1 107 ? -0.690 -4.686 7.852 1.00 86.00 107 VAL A CA 1
ATOM 799 C C . VAL A 1 107 ? -2.217 -4.692 7.762 1.00 86.00 107 VAL A C 1
ATOM 801 O O . VAL A 1 107 ? -2.889 -4.190 8.666 1.00 86.00 107 VAL A O 1
ATOM 804 N N . LEU A 1 108 ? -2.784 -5.269 6.703 1.00 88.81 108 LEU A N 1
ATOM 805 C CA . LEU A 1 108 ? -4.233 -5.335 6.517 1.00 88.81 108 LEU A CA 1
ATOM 806 C C . LEU A 1 108 ? -4.900 -6.268 7.534 1.00 88.81 108 LEU A C 1
ATOM 808 O O . LEU A 1 108 ? -5.994 -5.960 8.009 1.00 88.81 108 LEU A O 1
ATOM 812 N N . SER A 1 109 ? -4.236 -7.358 7.919 1.00 90.25 109 SER A N 1
ATOM 813 C CA . SER A 1 109 ? -4.707 -8.262 8.975 1.00 90.25 109 SER A CA 1
ATOM 814 C C . SER A 1 109 ? -4.694 -7.596 10.350 1.00 90.25 109 SER A C 1
ATOM 816 O O . SER A 1 109 ? -5.631 -7.765 11.130 1.00 90.25 109 SER A O 1
ATOM 818 N N . ASP A 1 110 ? -3.658 -6.812 10.664 1.00 89.88 110 ASP A N 1
ATOM 819 C CA . ASP A 1 110 ? -3.599 -6.024 11.901 1.00 89.88 110 ASP A CA 1
ATOM 820 C C . ASP A 1 110 ? -4.754 -5.017 11.966 1.00 89.88 110 ASP A C 1
ATOM 822 O O . ASP A 1 110 ? -5.459 -4.946 12.974 1.00 89.88 110 ASP A O 1
ATOM 826 N N . LEU A 1 111 ? -5.000 -4.287 10.874 1.00 88.81 111 LEU A N 1
ATOM 827 C CA . LEU A 1 111 ? -6.108 -3.334 10.792 1.00 88.81 111 LEU A CA 1
ATOM 828 C C . LEU A 1 111 ? -7.474 -4.020 10.891 1.00 88.81 111 LEU A C 1
ATOM 830 O O . LEU A 1 111 ? -8.330 -3.552 11.637 1.00 88.81 111 LEU A O 1
ATOM 834 N N . GLY A 1 112 ? -7.671 -5.141 10.192 1.00 90.81 112 GLY A N 1
ATOM 835 C CA . GLY A 1 112 ? -8.908 -5.921 10.265 1.00 90.81 112 GLY A CA 1
ATOM 836 C C . GLY A 1 112 ? -9.226 -6.349 11.699 1.00 90.81 112 GLY A C 1
ATOM 837 O O . GLY A 1 112 ? -10.313 -6.062 12.202 1.00 90.81 112 GLY A O 1
ATOM 838 N N . ARG A 1 113 ? -8.236 -6.915 12.401 1.00 90.50 113 ARG A N 1
ATOM 839 C CA . ARG A 1 113 ? -8.373 -7.314 13.812 1.00 90.50 113 ARG A CA 1
ATOM 840 C C . ARG A 1 113 ? -8.725 -6.141 14.726 1.00 90.50 113 ARG A C 1
ATOM 842 O O . ARG A 1 113 ? -9.546 -6.304 15.625 1.00 90.50 113 ARG A O 1
ATOM 849 N N . MET A 1 114 ? -8.148 -4.959 14.500 1.00 88.31 114 MET A N 1
ATOM 850 C CA . MET A 1 114 ? -8.496 -3.760 15.275 1.00 88.31 114 MET A CA 1
ATOM 851 C C . MET A 1 114 ? -9.978 -3.388 15.124 1.00 88.31 114 MET A C 1
ATOM 853 O O . MET A 1 114 ? -10.642 -3.093 16.120 1.00 88.31 114 MET A O 1
ATOM 857 N N . PHE A 1 115 ? -10.515 -3.424 13.900 1.00 88.62 115 PHE A N 1
ATOM 858 C CA . PHE A 1 115 ? -11.927 -3.111 13.664 1.00 88.62 115 PHE A CA 1
ATOM 859 C C . PHE A 1 115 ? -12.869 -4.180 14.231 1.00 88.62 115 PHE A C 1
ATOM 861 O O . PHE A 1 115 ? -13.914 -3.833 14.783 1.00 88.62 115 PHE A O 1
ATOM 868 N N . GLU A 1 116 ? -12.494 -5.458 14.169 1.00 88.44 116 GLU A N 1
ATOM 869 C CA . GLU A 1 116 ? -13.259 -6.554 14.778 1.00 88.44 116 GLU A CA 1
ATOM 870 C C . GLU A 1 116 ? -13.331 -6.429 16.304 1.00 88.44 116 GLU A C 1
ATOM 872 O O . GLU A 1 116 ? -14.417 -6.486 16.879 1.00 88.44 116 GLU A O 1
ATOM 877 N N . GLN A 1 117 ? -12.195 -6.182 16.963 1.00 85.75 117 GLN A N 1
ATOM 878 C CA . GLN A 1 117 ? -12.140 -5.991 18.415 1.00 85.75 117 GLN A CA 1
ATOM 879 C C . GLN A 1 117 ? -12.976 -4.794 18.860 1.00 85.75 117 GLN A C 1
ATOM 881 O O . GLN A 1 117 ? -13.677 -4.865 19.868 1.00 85.75 117 GLN A O 1
ATOM 886 N N . LYS A 1 118 ? -12.937 -3.692 18.102 1.00 78.69 118 LYS A N 1
ATOM 887 C CA . LYS A 1 118 ? -13.720 -2.503 18.443 1.00 78.69 118 LYS A CA 1
ATOM 888 C C . LYS A 1 118 ? -15.220 -2.730 18.268 1.00 78.69 118 LYS A C 1
ATOM 890 O O . LYS A 1 118 ? -15.988 -2.215 19.072 1.00 78.69 118 LYS A O 1
ATOM 895 N N . ARG A 1 119 ? -15.624 -3.522 17.270 1.00 75.75 119 ARG A N 1
ATOM 896 C CA . ARG A 1 119 ? -17.017 -3.946 17.079 1.00 75.75 119 ARG A CA 1
ATOM 897 C C . ARG A 1 119 ? -17.493 -4.891 18.185 1.00 75.75 119 ARG A C 1
ATOM 899 O O . ARG A 1 119 ? -18.651 -4.815 18.559 1.00 75.75 119 ARG A O 1
ATOM 906 N N . ALA A 1 120 ? -16.625 -5.758 18.703 1.00 75.88 120 ALA A N 1
ATOM 907 C CA . ALA A 1 120 ? -16.952 -6.640 19.826 1.00 75.88 120 ALA A CA 1
ATOM 908 C C . ALA A 1 120 ? -17.036 -5.904 21.180 1.00 75.88 120 ALA A C 1
ATOM 910 O O . ALA A 1 120 ? -17.603 -6.434 22.130 1.00 75.88 120 ALA A O 1
ATOM 911 N N . ALA A 1 121 ? -16.454 -4.705 21.274 1.00 71.06 121 ALA A N 1
ATOM 912 C CA . ALA A 1 121 ? -16.434 -3.871 22.476 1.00 71.06 121 ALA A CA 1
ATOM 913 C C . ALA A 1 121 ? -17.476 -2.731 22.468 1.00 71.06 121 ALA A C 1
ATOM 915 O O . ALA A 1 121 ? -17.444 -1.890 23.369 1.00 71.06 121 ALA A O 1
ATOM 916 N N . ALA A 1 122 ? -18.329 -2.663 21.441 1.00 58.91 122 ALA A N 1
ATOM 917 C CA . ALA A 1 122 ? -19.414 -1.692 21.281 1.00 58.91 122 ALA A CA 1
ATOM 918 C C . ALA A 1 122 ? -20.765 -2.370 21.530 1.00 58.91 122 ALA A C 1
ATOM 920 O O . ALA A 1 122 ? -21.637 -1.700 22.123 1.00 58.91 122 ALA A O 1
#

Radius of gyration: 16.4 Å; chains: 1; bounding box: 43×24×50 Å

Sequence (122 aa):
MQNLQQLIAAGFNRGHDDTPGMDRTVSALEWAFANIGNSGTACCYADDAAGYLEARLIAAYAIQSLAHHRAGDMQKAFQQYQKARAVYDLATDKSSGGALSKQVDAVLSDLGRMFEQKRAAA

Secondary structure (DSSP, 8-state):
-HHHHHHHHHHH-BSSTT-TT-BHHHHHHHHHHHTTTSHHHHHHHHHHHHHHHHHHHHHHHHHHHHHHHHTT-HHHHHHHHHHHHHHHHHHHTTS---HHHHHHHHHHHHHHHHHHHHHHT-